Protein AF-A0A3B8WPD0-F1 (afdb_monomer)

Nearest PDB structures (foldseek):
  2fvh-assembly1_C  TM=9.732E-01  e=4.905E-05  Mycobacterium tuberculosis
  1s3t-assembly1_A  TM=9.927E-01  e=2.058E-04  Sporosarcina pasteurii
  1a5k-assembly1_A  TM=9.942E-01  e=3.099E-04  Klebsiella aerogenes
  8a18-assembly1_AAA  TM=9.950E-01  e=3.318E-04  Sporosarcina pasteurii
  4fur-assembly1_A  TM=9.628E-01  e=3.318E-04  Brucella abortus 2308

InterPro domains:
  IPR002026 Urease, gamma/gamma-beta subunit [PF00547] (1-53)
  IPR002026 Urease, gamma/gamma-beta subunit [TIGR00193] (1-53)
  IPR036463 Urease, gamma subunit superfamily [G3DSA:3.30.280.10] (1-53)
  IPR036463 Urease, gamma subunit superfamily [SSF54111] (1-53)
  IPR050069 Urease subunit [PTHR33569] (1-53)

Foldseek 3Di:
DLQVVLQVCQVVQHDPVVSVVVSVVPDDPVRDDPCPVVVDPDDDYDYQHPVGD

Mean predicted aligned error: 3.17 Å

Solvent-accessible surface area (backbone atoms only — not comparable to full-atom values): 3474 Å² total; per-residue (Å²): 104,62,66,56,55,48,42,50,40,21,67,72,56,53,50,71,71,58,43,60,57,52,56,68,69,74,65,58,75,86,79,48,62,90,65,49,73,77,72,57,86,78,86,90,80,90,53,68,33,87,90,72,84

Sequence (53 aa):
LISAEIMEGAREGRTVAELMSAGTEILTREDVMDGVADMVHEVQVEATFPDGT

Organism: Marinobacter nauticus (NCBI:txid2743)

pLDDT: mean 93.34, std 8.31, range [53.25, 98.25]

Secondary structure (DSSP, 8-state):
-HHHHHHHHHHTT--HHHHHHHHTSS--GGGS-TTHHHH-S--------TT--

Structure (mmCIF, N/CA/C/O backbone):
data_AF-A0A3B8WPD0-F1
#
_entry.id   AF-A0A3B8WPD0-F1
#
loop_
_atom_site.group_PDB
_atom_site.id
_atom_site.type_symbol
_atom_site.label_atom_id
_atom_site.label_alt_id
_atom_site.label_comp_id
_atom_site.label_asym_id
_atom_site.label_entity_id
_atom_site.label_seq_id
_atom_site.pdbx_PDB_ins_code
_atom_site.Cartn_x
_atom_site.Cartn_y
_atom_site.Cartn_z
_atom_site.occupancy
_atom_site.B_iso_or_equiv
_atom_site.auth_seq_id
_atom_site.auth_comp_id
_atom_site.auth_asym_id
_atom_site.auth_atom_id
_atom_site.pdbx_PDB_model_num
ATOM 1 N N . LEU A 1 1 ? 4.756 5.506 6.246 1.00 95.19 1 LEU A N 1
ATOM 2 C CA . LEU A 1 1 ? 5.386 4.175 6.359 1.00 95.19 1 LEU A CA 1
ATOM 3 C C . LEU A 1 1 ? 5.150 3.357 5.098 1.00 95.19 1 LEU A C 1
ATOM 5 O O . LEU A 1 1 ? 6.109 3.208 4.364 1.00 95.19 1 LEU A O 1
ATOM 9 N N . ILE A 1 2 ? 3.905 2.956 4.787 1.00 96.81 2 ILE A N 1
ATOM 10 C CA . ILE A 1 2 ? 3.565 2.167 3.579 1.00 96.81 2 ILE A CA 1
ATOM 11 C C . ILE A 1 2 ? 4.261 2.707 2.322 1.00 96.81 2 ILE A C 1
ATOM 13 O O . ILE A 1 2 ? 5.038 1.995 1.704 1.00 96.81 2 ILE A O 1
ATOM 17 N N . SER A 1 3 ? 4.077 3.988 1.990 1.00 96.81 3 SER A N 1
ATOM 18 C CA . SER A 1 3 ? 4.700 4.562 0.790 1.00 96.81 3 SER A CA 1
ATOM 19 C C . SER A 1 3 ? 6.230 4.519 0.806 1.00 96.81 3 SER A C 1
ATOM 21 O O . SER A 1 3 ? 6.833 4.300 -0.233 1.00 96.81 3 SER A O 1
ATOM 23 N N . ALA A 1 4 ? 6.861 4.697 1.969 1.00 97.06 4 ALA A N 1
ATOM 24 C CA . ALA A 1 4 ? 8.318 4.664 2.082 1.00 97.06 4 ALA A CA 1
ATOM 25 C C . ALA A 1 4 ? 8.868 3.247 1.854 1.00 97.06 4 ALA A C 1
ATOM 27 O O . ALA A 1 4 ? 9.829 3.091 1.115 1.00 97.06 4 ALA A O 1
ATOM 28 N N . GLU A 1 5 ? 8.217 2.221 2.405 1.00 97.00 5 GLU A N 1
ATOM 29 C CA . GLU A 1 5 ? 8.589 0.815 2.184 1.00 97.00 5 GLU A CA 1
ATOM 30 C C . GLU A 1 5 ? 8.464 0.404 0.711 1.00 97.00 5 GLU A C 1
ATOM 32 O O . GLU A 1 5 ? 9.317 -0.308 0.188 1.00 97.00 5 GLU A O 1
ATOM 37 N N . ILE A 1 6 ? 7.432 0.890 0.009 1.00 96.12 6 ILE A N 1
ATOM 38 C CA . ILE A 1 6 ? 7.290 0.650 -1.435 1.00 96.12 6 ILE A CA 1
ATOM 39 C C . ILE A 1 6 ? 8.432 1.316 -2.212 1.00 96.12 6 ILE A C 1
ATOM 41 O O . ILE A 1 6 ? 9.029 0.680 -3.080 1.00 96.12 6 ILE A O 1
ATOM 45 N N . MET A 1 7 ? 8.776 2.564 -1.878 1.00 95.81 7 MET A N 1
ATOM 46 C CA . MET A 1 7 ? 9.891 3.281 -2.511 1.00 95.81 7 MET A CA 1
ATOM 47 C C . MET A 1 7 ? 11.235 2.579 -2.275 1.00 95.81 7 MET A C 1
ATOM 49 O O . MET A 1 7 ? 12.018 2.415 -3.210 1.00 95.81 7 MET A O 1
ATOM 53 N N . GLU A 1 8 ? 11.499 2.127 -1.047 1.00 96.50 8 GLU A N 1
ATOM 54 C CA . GLU A 1 8 ? 12.729 1.403 -0.713 1.00 96.50 8 GLU A CA 1
ATOM 55 C C . GLU A 1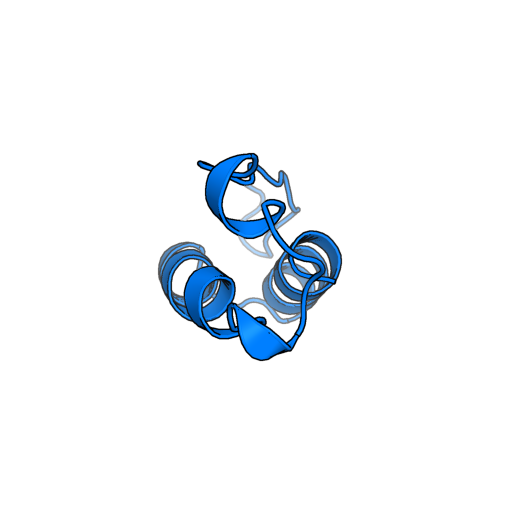 8 ? 12.786 0.033 -1.390 1.00 9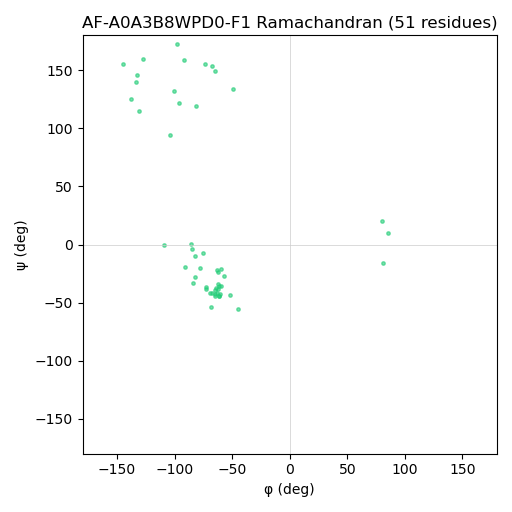6.50 8 GLU A C 1
ATOM 57 O O . GLU 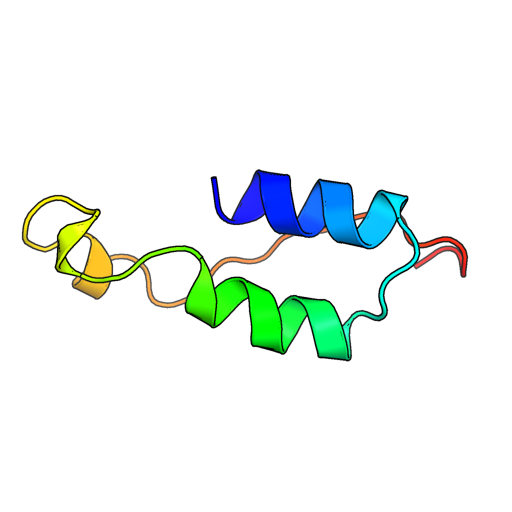A 1 8 ? 13.814 -0.333 -1.956 1.00 96.50 8 GLU A O 1
ATOM 62 N N . GLY A 1 9 ? 11.674 -0.696 -1.426 1.00 95.19 9 GLY A N 1
ATOM 63 C CA . GLY A 1 9 ? 11.607 -1.974 -2.120 1.00 95.19 9 GLY A CA 1
ATOM 64 C C . GLY A 1 9 ? 11.825 -1.850 -3.634 1.00 95.19 9 GLY A C 1
ATOM 65 O O . GLY A 1 9 ? 12.512 -2.686 -4.223 1.00 95.19 9 GLY A O 1
ATOM 66 N N . ALA A 1 10 ? 11.318 -0.783 -4.259 1.00 95.19 10 ALA A N 1
ATOM 67 C CA . ALA A 1 10 ? 11.609 -0.474 -5.660 1.00 95.19 10 ALA A CA 1
ATOM 68 C C . ALA A 1 10 ? 13.099 -0.151 -5.867 1.00 95.19 10 ALA A C 1
ATOM 70 O O . ALA A 1 10 ? 13.725 -0.682 -6.785 1.00 95.19 10 ALA A O 1
ATOM 71 N N . ARG A 1 11 ? 13.706 0.634 -4.962 1.00 94.06 11 ARG A N 1
ATOM 72 C CA . ARG A 1 11 ? 15.153 0.924 -4.958 1.00 94.06 11 ARG A CA 1
ATOM 73 C C . ARG A 1 11 ? 16.000 -0.346 -4.820 1.00 94.06 11 ARG A C 1
ATOM 75 O O . ARG A 1 11 ? 17.081 -0.432 -5.398 1.00 94.06 11 ARG A O 1
ATOM 82 N N . GLU A 1 12 ? 15.532 -1.325 -4.053 1.00 94.81 12 GLU A N 1
ATOM 83 C CA . GLU A 1 12 ? 16.170 -2.638 -3.891 1.00 94.81 12 GLU A CA 1
ATOM 84 C C . GLU A 1 12 ? 15.980 -3.563 -5.101 1.00 94.81 12 GLU A C 1
ATOM 86 O O . GLU A 1 12 ? 16.601 -4.624 -5.170 1.00 94.81 12 GLU A O 1
ATOM 91 N N . GLY A 1 13 ? 15.166 -3.155 -6.077 1.00 93.50 13 GLY A N 1
ATOM 92 C CA . GLY A 1 13 ? 14.907 -3.907 -7.298 1.00 93.50 13 GLY A CA 1
ATOM 93 C C . GLY A 1 13 ? 13.901 -5.037 -7.134 1.00 93.50 13 GLY A C 1
ATOM 94 O O . GLY A 1 13 ? 13.876 -5.953 -7.956 1.00 93.50 13 GLY A O 1
ATOM 95 N N . ARG A 1 14 ? 13.065 -4.981 -6.092 1.00 94.81 14 ARG A N 1
ATOM 96 C CA . ARG A 1 14 ? 11.914 -5.876 -5.964 1.00 94.81 14 ARG A CA 1
ATOM 97 C C . ARG A 1 14 ? 10.917 -5.592 -7.080 1.00 94.81 14 ARG A C 1
ATOM 99 O O . ARG A 1 14 ? 10.787 -4.464 -7.550 1.00 94.81 14 ARG A O 1
ATOM 106 N N . THR A 1 15 ? 10.195 -6.621 -7.495 1.00 93.94 15 THR A N 1
ATOM 107 C CA . THR A 1 15 ? 9.194 -6.488 -8.555 1.00 93.94 15 THR A CA 1
ATOM 108 C C . THR A 1 15 ? 7.948 -5.760 -8.057 1.00 93.94 15 THR A C 1
ATOM 110 O O . THR A 1 15 ? 7.591 -5.832 -6.879 1.00 93.94 15 THR A O 1
ATOM 113 N N . VAL A 1 16 ? 7.214 -5.131 -8.979 1.00 93.19 16 VAL A N 1
ATOM 114 C CA . VAL A 1 16 ? 5.910 -4.513 -8.684 1.00 93.19 16 VAL A CA 1
ATOM 115 C C . VAL A 1 16 ? 4.972 -5.500 -7.978 1.00 93.19 16 VAL A C 1
ATOM 117 O O . VAL A 1 16 ? 4.347 -5.147 -6.983 1.00 93.19 16 VAL A O 1
ATOM 120 N N . ALA A 1 17 ? 4.913 -6.755 -8.437 1.00 93.81 17 ALA A N 1
ATOM 121 C CA . ALA A 1 17 ? 4.045 -7.778 -7.853 1.00 93.81 17 ALA A CA 1
ATOM 122 C C . ALA A 1 17 ? 4.405 -8.102 -6.390 1.00 93.81 17 ALA A C 1
ATOM 124 O O . ALA A 1 17 ? 3.515 -8.219 -5.546 1.00 93.81 17 ALA A O 1
ATOM 125 N N . GLU A 1 18 ? 5.698 -8.201 -6.068 1.00 94.69 18 GLU A N 1
ATOM 126 C CA . GLU A 1 18 ? 6.156 -8.419 -4.691 1.00 94.69 18 GLU A CA 1
ATOM 127 C C . GLU A 1 18 ? 5.818 -7.235 -3.783 1.00 94.69 18 GLU A C 1
ATOM 129 O O . GLU A 1 18 ? 5.440 -7.441 -2.629 1.00 94.69 18 GLU A O 1
ATOM 134 N N . LEU A 1 19 ? 5.938 -6.005 -4.290 1.00 95.44 19 LEU A N 1
ATOM 135 C CA . LEU A 1 19 ? 5.628 -4.793 -3.531 1.00 95.44 19 LEU A CA 1
ATOM 136 C C . LEU A 1 19 ? 4.127 -4.597 -3.328 1.00 95.44 19 LEU A C 1
ATOM 138 O O . LEU A 1 19 ? 3.725 -4.189 -2.242 1.00 95.44 19 LEU A O 1
ATOM 142 N N . MET A 1 20 ? 3.294 -4.949 -4.311 1.00 94.44 20 MET A N 1
ATOM 143 C CA . MET A 1 20 ? 1.838 -4.937 -4.143 1.00 94.44 20 MET 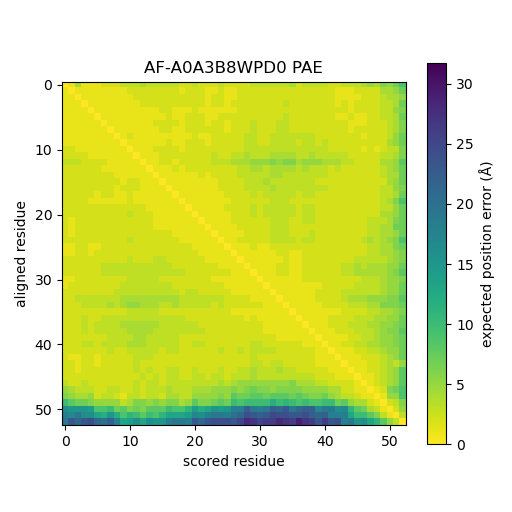A CA 1
ATOM 144 C C . MET A 1 20 ? 1.393 -5.884 -3.029 1.00 94.44 20 MET A C 1
ATOM 146 O O . MET A 1 20 ? 0.551 -5.504 -2.221 1.00 94.44 20 MET A O 1
ATOM 150 N N . SER A 1 21 ? 1.969 -7.088 -2.954 1.00 95.50 21 SER A N 1
ATOM 151 C CA . SER A 1 21 ? 1.655 -8.026 -1.871 1.00 95.50 21 SER A CA 1
ATOM 152 C C . SER A 1 21 ? 2.183 -7.509 -0.532 1.00 95.50 21 SER A C 1
ATOM 154 O O . SER A 1 21 ? 1.415 -7.348 0.415 1.00 95.50 21 SER A O 1
ATOM 156 N N . ALA A 1 22 ? 3.477 -7.180 -0.462 1.00 95.31 22 ALA A N 1
ATOM 157 C CA . ALA A 1 22 ? 4.118 -6.762 0.782 1.00 95.31 22 ALA A CA 1
ATOM 158 C C . ALA A 1 22 ? 3.526 -5.467 1.357 1.00 95.31 22 ALA A C 1
ATOM 160 O O . ALA A 1 22 ? 3.404 -5.347 2.570 1.00 95.31 22 ALA A O 1
ATOM 161 N N . GLY A 1 23 ? 3.096 -4.527 0.508 1.00 95.69 23 GLY A N 1
ATOM 162 C CA . GLY A 1 23 ? 2.462 -3.274 0.921 1.00 95.69 23 GLY A CA 1
ATOM 163 C C . GLY A 1 23 ? 1.213 -3.454 1.788 1.00 95.69 23 GLY A C 1
ATOM 164 O O . GLY A 1 23 ? 0.916 -2.593 2.616 1.00 95.69 23 GLY A O 1
ATOM 165 N N . THR A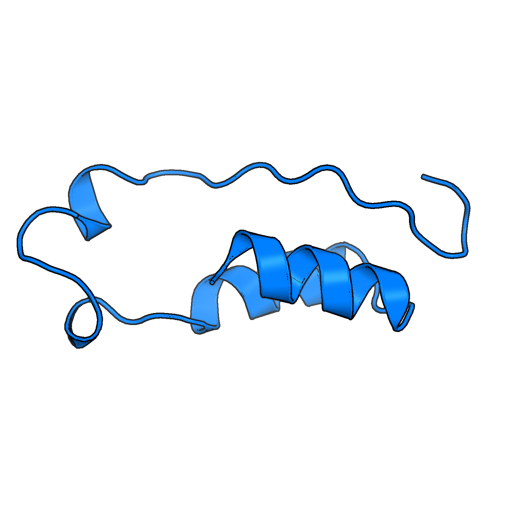 1 24 ? 0.511 -4.582 1.633 1.00 95.75 24 THR A N 1
ATOM 166 C CA . THR A 1 24 ? -0.700 -4.911 2.405 1.00 95.75 24 THR A CA 1
ATOM 167 C C . THR A 1 24 ? -0.414 -5.510 3.782 1.00 95.75 24 THR A C 1
ATOM 169 O O . THR A 1 24 ? -1.326 -5.626 4.595 1.00 95.75 24 THR A O 1
ATOM 172 N N . GLU A 1 25 ? 0.844 -5.854 4.063 1.00 96.19 25 GLU A N 1
ATOM 173 C CA . GLU A 1 25 ? 1.265 -6.549 5.286 1.00 96.19 25 GLU A CA 1
ATOM 174 C C . GLU A 1 25 ? 2.071 -5.645 6.241 1.00 96.19 25 GLU A C 1
ATOM 176 O O . GLU A 1 25 ? 2.470 -6.085 7.315 1.00 96.19 25 GLU A O 1
ATOM 181 N N . ILE A 1 26 ? 2.310 -4.376 5.876 1.00 96.94 26 ILE A N 1
ATOM 182 C CA . ILE A 1 26 ? 3.177 -3.449 6.635 1.00 96.94 26 ILE A CA 1
ATOM 183 C C . ILE A 1 26 ? 2.528 -2.979 7.943 1.00 96.94 26 ILE A C 1
ATOM 185 O O . ILE A 1 26 ? 3.223 -2.773 8.935 1.00 96.94 26 ILE A O 1
ATOM 189 N N . LEU A 1 27 ? 1.215 -2.741 7.933 1.00 97.69 27 LEU A N 1
ATOM 190 C CA . LEU A 1 27 ? 0.467 -2.233 9.081 1.00 97.69 27 LEU A CA 1
ATOM 191 C C . LEU A 1 27 ? -0.808 -3.042 9.270 1.00 97.69 27 LEU A C 1
ATOM 193 O O . LEU A 1 27 ? -1.518 -3.350 8.313 1.00 97.69 27 LEU A O 1
ATOM 197 N N . THR A 1 28 ? -1.129 -3.313 10.524 1.00 97.31 28 THR A N 1
ATOM 198 C CA . THR A 1 28 ? -2.402 -3.884 10.946 1.00 97.31 28 THR A CA 1
ATOM 199 C C . THR A 1 28 ? -3.348 -2.788 11.441 1.00 97.31 28 THR 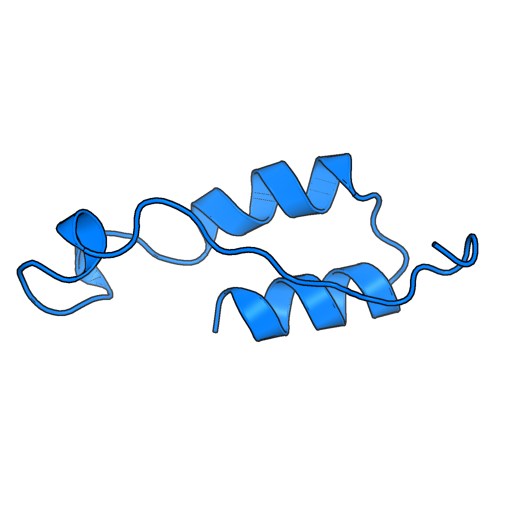A C 1
ATOM 201 O O . THR A 1 28 ? -2.971 -1.627 11.610 1.00 97.31 28 THR A O 1
ATOM 204 N N . ARG A 1 29 ? -4.608 -3.153 11.712 1.00 97.19 29 ARG A N 1
ATOM 205 C CA . ARG A 1 29 ? -5.584 -2.230 12.319 1.00 97.19 29 ARG A CA 1
ATOM 206 C C . ARG A 1 29 ? -5.174 -1.766 13.720 1.00 97.19 29 ARG A C 1
ATOM 208 O O . ARG A 1 29 ? -5.620 -0.706 14.134 1.00 97.19 29 ARG A O 1
ATOM 215 N N . GLU A 1 30 ? -4.344 -2.536 14.422 1.00 97.94 30 GLU A N 1
ATOM 216 C CA . GLU A 1 30 ? -3.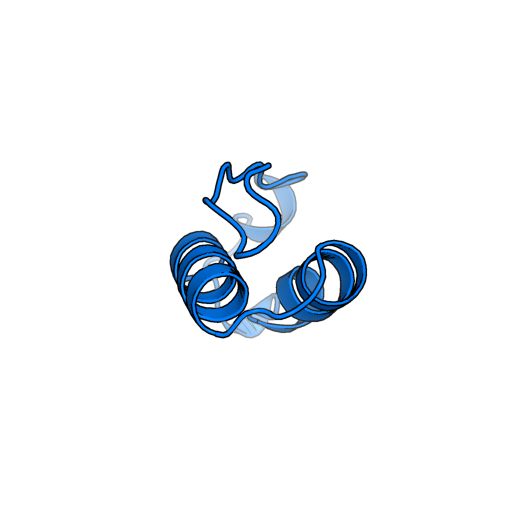864 -2.206 15.769 1.00 97.94 30 GLU A CA 1
ATOM 217 C C . GLU A 1 30 ? -2.737 -1.158 15.745 1.00 97.94 30 GLU A C 1
ATOM 219 O O . GLU A 1 30 ? -2.522 -0.462 16.735 1.00 97.94 30 GLU A O 1
ATOM 224 N N . ASP A 1 31 ? -2.056 -0.997 14.605 1.00 98.19 31 ASP A N 1
ATOM 225 C CA . ASP A 1 31 ? -0.947 -0.050 14.436 1.00 98.19 31 ASP A CA 1
ATOM 226 C C . ASP A 1 31 ? -1.411 1.373 14.075 1.00 98.19 31 ASP A C 1
ATOM 228 O O . ASP A 1 31 ? -0.599 2.293 13.937 1.00 98.19 31 ASP A O 1
ATOM 232 N N . VAL A 1 32 ? -2.718 1.569 13.881 1.00 98.12 32 VAL A N 1
ATOM 233 C CA . VAL A 1 32 ? -3.314 2.835 13.444 1.00 98.12 32 VAL A CA 1
ATOM 234 C C . VAL A 1 32 ? -4.433 3.272 14.386 1.00 98.12 32 VAL A C 1
ATOM 236 O O . VAL A 1 32 ? -4.995 2.481 15.134 1.00 98.12 32 VAL A O 1
ATOM 239 N N . MET A 1 33 ? -4.769 4.562 14.359 1.00 98.25 33 MET A N 1
ATOM 240 C CA . MET A 1 33 ? -5.897 5.084 15.135 1.00 98.25 33 MET A CA 1
ATOM 241 C C . MET A 1 33 ? -7.236 4.542 14.611 1.00 98.25 33 MET A C 1
ATOM 243 O O . MET A 1 33 ? -7.378 4.266 13.415 1.00 98.25 33 MET A O 1
ATOM 247 N N . ASP A 1 34 ? -8.238 4.476 15.491 1.00 97.81 34 ASP A N 1
ATOM 248 C CA . ASP A 1 34 ? -9.602 4.073 15.137 1.00 97.81 34 ASP A CA 1
ATOM 249 C C . ASP A 1 34 ? -10.128 4.838 13.910 1.00 97.81 34 ASP A C 1
ATOM 251 O O . ASP A 1 34 ?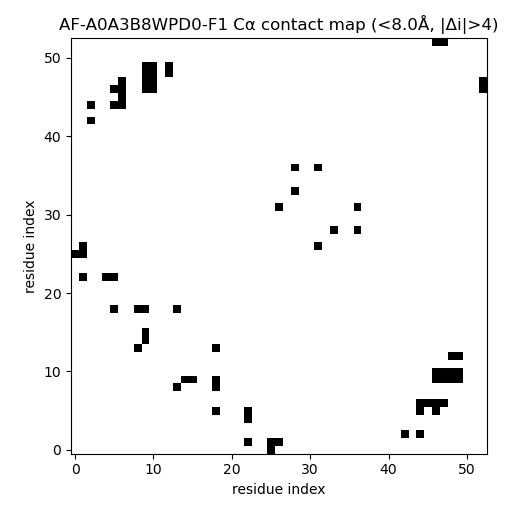 -9.990 6.058 13.790 1.00 97.81 34 ASP A O 1
ATOM 255 N N . GLY A 1 35 ? -10.732 4.100 12.977 1.00 97.25 35 GLY A N 1
ATOM 256 C CA . GLY A 1 35 ? -11.285 4.629 11.729 1.00 97.25 35 GLY A CA 1
ATOM 257 C C . GLY A 1 35 ? -10.266 4.873 10.609 1.00 97.25 35 GLY A C 1
ATOM 258 O O . GLY A 1 35 ? -10.670 4.956 9.453 1.00 97.25 35 GLY A O 1
ATOM 259 N N . VAL A 1 36 ? -8.954 4.918 10.879 1.00 97.62 36 VAL A N 1
ATOM 260 C CA . VAL A 1 36 ? -7.938 5.141 9.825 1.00 97.62 36 VAL A CA 1
ATOM 261 C C . VAL A 1 36 ? -7.957 4.033 8.775 1.00 97.62 36 VAL A C 1
ATOM 263 O O . VAL A 1 36 ? -7.968 4.326 7.581 1.00 97.62 36 VAL A O 1
ATOM 266 N N . ALA A 1 37 ? -8.034 2.773 9.205 1.00 97.12 37 ALA A N 1
ATOM 267 C CA . ALA A 1 37 ? -8.099 1.629 8.295 1.00 97.12 37 ALA A CA 1
ATOM 268 C C . ALA A 1 37 ? -9.356 1.622 7.406 1.00 97.12 37 ALA A C 1
ATOM 270 O O . ALA A 1 37 ? -9.351 0.999 6.349 1.00 97.12 37 ALA A O 1
ATOM 271 N N . ASP A 1 38 ? -10.423 2.312 7.816 1.00 97.69 38 ASP A N 1
ATOM 272 C CA . ASP A 1 38 ? -11.654 2.416 7.030 1.00 97.69 38 ASP A CA 1
ATOM 273 C C . ASP A 1 38 ? -11.644 3.637 6.097 1.00 97.69 38 ASP A C 1
ATOM 275 O O . ASP A 1 38 ? -12.394 3.660 5.129 1.00 97.69 38 ASP A O 1
ATOM 279 N N . MET A 1 39 ? -10.788 4.634 6.352 1.00 97.94 39 MET A N 1
ATOM 280 C CA . MET A 1 39 ? -10.609 5.803 5.480 1.00 97.94 39 MET A CA 1
ATOM 281 C C . MET A 1 39 ? -9.660 5.539 4.303 1.00 97.94 39 MET A C 1
ATOM 283 O O . MET A 1 39 ? -9.770 6.198 3.270 1.00 97.94 39 MET A O 1
ATOM 287 N N . VAL A 1 40 ? -8.705 4.617 4.455 1.00 96.19 40 VAL A N 1
ATOM 288 C CA . VAL A 1 40 ? -7.657 4.360 3.456 1.00 96.19 40 VAL A CA 1
ATOM 289 C C . VAL A 1 40 ? -7.964 3.071 2.698 1.00 96.19 40 VAL A C 1
ATOM 291 O O . VAL A 1 40 ? -7.616 1.980 3.135 1.00 96.19 40 VAL A O 1
ATOM 294 N N . HIS A 1 41 ? -8.630 3.203 1.550 1.00 95.25 41 HIS A N 1
ATOM 295 C CA . HIS A 1 41 ? -9.002 2.063 0.701 1.00 95.25 41 HIS A CA 1
ATOM 296 C C . HIS A 1 41 ? -7.887 1.624 -0.251 1.00 95.25 41 HIS A C 1
ATOM 298 O O . HIS A 1 41 ? -7.762 0.441 -0.556 1.00 95.25 41 HIS A O 1
ATOM 304 N N . GLU A 1 42 ? -7.086 2.576 -0.726 1.00 95.38 42 GLU A N 1
ATOM 305 C CA . GLU A 1 42 ? -5.951 2.327 -1.605 1.00 95.38 42 GLU A CA 1
ATOM 306 C C . GLU A 1 42 ? -4.813 3.301 -1.302 1.00 95.38 42 GLU A C 1
ATOM 308 O O . GLU A 1 42 ? -5.024 4.407 -0.798 1.00 95.38 42 GLU A O 1
ATOM 313 N N . VAL A 1 43 ? -3.595 2.878 -1.632 1.00 95.06 43 VAL A N 1
ATOM 314 C CA . VAL A 1 43 ? -2.398 3.716 -1.600 1.00 95.06 43 VAL A CA 1
ATOM 315 C C . VAL A 1 43 ? -1.697 3.535 -2.937 1.00 95.06 43 VAL A C 1
ATOM 317 O O . VAL A 1 43 ? -1.236 2.440 -3.251 1.00 95.06 43 VAL A O 1
ATOM 320 N N . GLN A 1 44 ? -1.621 4.605 -3.723 1.00 95.56 44 GLN A N 1
ATOM 321 C CA . GLN A 1 44 ? -0.894 4.620 -4.989 1.00 95.56 44 GLN A CA 1
ATOM 322 C C . GLN A 1 44 ? 0.466 5.287 -4.785 1.00 95.56 44 GLN A C 1
ATOM 324 O O . GLN A 1 44 ? 0.563 6.340 -4.152 1.00 95.56 44 GLN A O 1
ATOM 329 N N . VAL A 1 45 ? 1.521 4.645 -5.283 1.00 93.44 45 VAL A N 1
ATOM 330 C CA . VAL A 1 45 ? 2.906 5.110 -5.167 1.00 93.44 45 VAL A CA 1
ATOM 331 C C . VAL A 1 45 ? 3.594 4.885 -6.504 1.00 93.44 45 VAL A C 1
ATOM 333 O O . VAL A 1 45 ? 3.604 3.766 -7.010 1.00 93.44 45 VAL A O 1
ATOM 336 N N . GLU A 1 46 ? 4.175 5.944 -7.053 1.00 93.25 46 GLU A N 1
ATOM 337 C CA . GLU A 1 46 ? 5.051 5.877 -8.220 1.00 93.25 46 GLU A CA 1
ATOM 338 C C . GLU A 1 46 ? 6.503 5.827 -7.734 1.00 93.25 46 GLU A C 1
ATOM 340 O O . GLU A 1 46 ? 6.950 6.715 -7.005 1.00 93.25 46 GLU A O 1
ATOM 345 N N . ALA A 1 47 ? 7.227 4.777 -8.113 1.00 89.06 47 ALA A N 1
ATOM 346 C CA . ALA A 1 47 ? 8.619 4.556 -7.743 1.00 89.06 47 ALA A CA 1
ATOM 347 C C . ALA A 1 47 ? 9.414 4.175 -8.991 1.00 89.06 47 ALA A C 1
ATOM 349 O O . ALA A 1 47 ? 8.880 3.498 -9.858 1.00 89.06 47 ALA A O 1
ATOM 350 N N . THR A 1 48 ? 10.678 4.590 -9.072 1.00 88.81 48 THR A N 1
ATOM 351 C CA . THR A 1 48 ? 11.553 4.214 -10.190 1.00 88.81 48 THR A CA 1
ATOM 352 C C . THR A 1 48 ? 12.126 2.826 -9.956 1.00 88.81 48 THR A C 1
ATOM 354 O O . THR A 1 48 ? 12.869 2.617 -8.993 1.00 88.81 48 THR A O 1
ATOM 357 N N . PHE A 1 49 ? 11.823 1.897 -10.855 1.00 86.44 49 PHE A N 1
ATOM 358 C CA . PHE A 1 49 ? 12.362 0.542 -10.812 1.00 86.44 49 PHE A CA 1
ATOM 359 C C . PHE A 1 49 ? 13.649 0.419 -11.645 1.00 86.44 49 PHE A C 1
ATOM 361 O O . PHE A 1 49 ? 13.889 1.223 -12.550 1.00 86.44 49 PHE A O 1
ATOM 368 N N . PRO A 1 50 ? 14.508 -0.588 -11.386 1.00 76.81 50 PRO A N 1
ATOM 369 C CA . PRO A 1 50 ? 15.711 -0.822 -12.191 1.00 76.81 50 PRO A CA 1
ATOM 370 C C . PRO A 1 50 ? 15.430 -1.101 -13.675 1.00 76.81 50 PRO A C 1
ATOM 372 O O . PRO A 1 50 ? 16.324 -0.932 -14.503 1.00 76.81 50 PRO A O 1
ATOM 375 N N . ASP A 1 51 ? 14.210 -1.526 -14.016 1.00 77.19 51 ASP A N 1
ATOM 376 C CA . ASP A 1 51 ? 13.730 -1.697 -15.392 1.00 77.19 51 ASP A CA 1
ATOM 377 C C . ASP A 1 51 ? 13.155 -0.404 -16.010 1.00 77.19 51 ASP A C 1
ATOM 379 O O . ASP A 1 51 ? 12.807 -0.390 -17.191 1.00 77.19 51 ASP A O 1
ATOM 383 N N . GLY A 1 52 ? 13.154 0.702 -15.258 1.00 61.34 52 GLY A N 1
ATOM 384 C CA . GLY A 1 52 ? 12.879 2.055 -15.736 1.00 61.34 52 GLY A CA 1
ATOM 385 C C . GLY A 1 52 ? 11.405 2.452 -15.800 1.00 61.34 52 GLY A C 1
ATOM 386 O O . GLY A 1 52 ? 11.121 3.503 -16.379 1.00 61.34 52 GLY A O 1
ATOM 387 N N . THR A 1 53 ? 10.493 1.653 -15.237 1.00 53.25 53 THR A N 1
ATOM 388 C CA . THR A 1 53 ? 9.089 2.072 -15.060 1.00 53.25 53 THR A CA 1
ATOM 389 C C . THR A 1 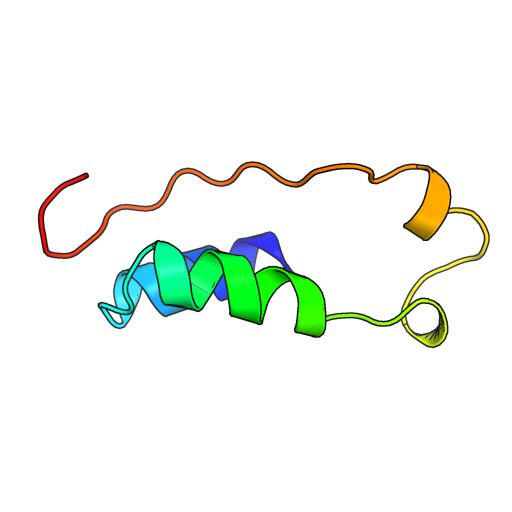53 ? 8.930 2.927 -13.809 1.00 53.25 53 THR A C 1
ATOM 391 O O . THR A 1 53 ? 9.687 2.689 -12.835 1.00 53.25 53 THR A O 1
#

Radius of gyration: 12.21 Å; Cα contacts (8 Å, |Δi|>4): 37; chains: 1; bounding box: 28×14×32 Å